Protein AF-E1NSP4-F1 (afdb_monomer)

InterPro domains:
  IPR004398 RNA methyltransferase, RsmD [PTHR43542] (5-47)
  IPR029063 S-adenosyl-L-methionine-dependent methyltransferase superfamily [G3DSA:3.40.50.150] (1-49)
  IPR029063 S-adenosyl-L-methionine-dependent methyltransferase superfamily [SSF53335] (2-47)

Foldseek 3Di:
DDAADQEDEEEAEQCQQVVVQVVNVVRHYPGYDYDHPDVVSVVNVVVVVD

Mean predicted aligned error: 3.5 Å

Organism: NCBI:txid879297

pLDDT: mean 92.03, std 9.9, range [44.59, 97.69]

Nearest PDB structures (foldseek):
  2esr-assembly1_B  TM=9.070E-01  e=4.116E-03  Streptococcus pyogenes MGAS10394
  5je3-assembly2_B  TM=9.389E-01  e=1.614E-02  Burkholderia glumae
  5jdz-assembly1_B  TM=9.284E-01  e=1.850E-02  Burkholderia glumae
  5je6-assembly1_A  TM=9.143E-01  e=1.342E-01  Burkholderia glumae
  3grz-assembly1_A  TM=9.048E-01  e=1.253E-01  Lactobacillus delbrueckii subsp. bulgaricus ATCC BAA-365

Secondary structure (DSSP, 8-state):
-PPPPSS-EEEEET-TT-HHHHHHHHTT-SEEEEE-S-HHHHHHHHHHH-

Sequence (50 aa):
MGQFFNGGRVLDLYAGSGALGLEAVSRGYDSAVFVDINYAACEIIKKIFY

Structure (mmCIF, N/CA/C/O backbone):
data_AF-E1NSP4-F1
#
_entry.id   AF-E1NSP4-F1
#
loop_
_atom_site.group_PDB
_atom_site.id
_atom_site.type_symbol
_atom_site.label_atom_id
_atom_site.label_alt_id
_atom_site.label_comp_id
_atom_site.label_asym_id
_atom_site.label_entity_id
_atom_site.label_seq_id
_atom_site.pdbx_PDB_ins_code
_atom_site.Cartn_x
_atom_site.Cartn_y
_atom_site.Cartn_z
_atom_site.occupancy
_atom_site.B_iso_or_equiv
_atom_site.auth_seq_id
_atom_site.auth_comp_id
_atom_site.auth_asym_id
_atom_site.auth_atom_id
_atom_site.pdbx_PDB_model_num
ATOM 1 N N . MET A 1 1 ? -7.962 21.779 -7.873 1.00 44.59 1 MET A N 1
ATOM 2 C CA . MET A 1 1 ? -9.138 21.265 -7.143 1.00 44.59 1 MET A CA 1
ATOM 3 C C . MET A 1 1 ? -9.174 19.762 -7.327 1.00 44.59 1 MET A C 1
ATOM 5 O O . MET A 1 1 ? -9.247 19.318 -8.463 1.00 44.59 1 MET A O 1
ATOM 9 N N . GLY A 1 2 ? -8.976 18.990 -6.258 1.00 66.44 2 GLY A N 1
ATOM 10 C CA . GLY A 1 2 ? -9.009 17.529 -6.325 1.00 66.44 2 GLY A CA 1
ATOM 11 C C . GLY A 1 2 ? -10.447 17.030 -6.296 1.00 66.44 2 GLY A C 1
ATOM 12 O O . GLY A 1 2 ? -11.203 17.436 -5.420 1.00 66.44 2 GLY A O 1
ATOM 13 N N . GLN A 1 3 ? -10.826 16.190 -7.256 1.00 82.31 3 GLN A N 1
ATOM 14 C CA . GLN A 1 3 ? -12.127 15.531 -7.252 1.00 82.31 3 GLN A CA 1
ATOM 15 C C . GLN A 1 3 ? -12.148 14.482 -6.133 1.00 82.31 3 GLN A C 1
ATOM 17 O O . GLN A 1 3 ? -11.221 13.677 -6.030 1.00 82.31 3 GLN A O 1
ATOM 22 N N . PHE A 1 4 ? -13.179 14.530 -5.292 1.00 86.00 4 PHE A N 1
ATOM 23 C CA . PHE A 1 4 ? -13.489 13.459 -4.350 1.00 86.00 4 PHE A CA 1
ATOM 24 C C . PHE A 1 4 ? -14.318 12.391 -5.064 1.00 86.00 4 PHE A C 1
ATOM 26 O O . PHE A 1 4 ? -15.164 12.701 -5.908 1.00 86.00 4 PHE A O 1
ATOM 33 N N . PHE A 1 5 ? -14.047 11.139 -4.731 1.00 90.19 5 PHE A N 1
ATOM 34 C CA . PHE A 1 5 ? -14.709 9.955 -5.255 1.00 90.19 5 PHE A CA 1
ATOM 35 C C . PHE A 1 5 ? -15.721 9.439 -4.226 1.00 90.19 5 PHE A C 1
ATOM 37 O O . PHE A 1 5 ? -15.597 9.705 -3.032 1.00 90.19 5 PHE A O 1
ATOM 44 N N . ASN A 1 6 ? -16.748 8.730 -4.697 1.00 90.88 6 ASN A N 1
ATOM 45 C CA . ASN A 1 6 ? -17.789 8.148 -3.849 1.00 90.88 6 ASN A CA 1
ATOM 46 C C . ASN A 1 6 ? -17.632 6.623 -3.808 1.00 90.88 6 ASN A C 1
ATOM 48 O O . ASN A 1 6 ? -18.429 5.895 -4.403 1.00 90.88 6 ASN A O 1
ATOM 52 N N . GLY A 1 7 ? -16.557 6.166 -3.171 1.00 93.19 7 GLY A N 1
ATOM 53 C CA . GLY A 1 7 ? -16.159 4.765 -3.107 1.00 93.19 7 GLY A CA 1
ATOM 54 C C . GLY A 1 7 ? -15.356 4.300 -4.322 1.00 93.19 7 GLY A C 1
ATOM 55 O O . GLY A 1 7 ? -14.986 5.073 -5.211 1.00 93.19 7 GLY A O 1
ATOM 56 N N . GLY A 1 8 ? -15.081 2.999 -4.355 1.00 95.69 8 GLY A N 1
ATOM 57 C CA . GLY A 1 8 ? -14.323 2.329 -5.405 1.00 95.69 8 GLY A CA 1
ATOM 58 C C . GLY A 1 8 ? -13.072 1.624 -4.890 1.00 95.69 8 GLY A C 1
ATOM 59 O O . GLY A 1 8 ? -12.693 1.707 -3.722 1.00 95.69 8 GLY A O 1
ATOM 60 N N . ARG A 1 9 ? -12.407 0.907 -5.797 1.00 97.00 9 ARG A N 1
ATOM 61 C CA . ARG A 1 9 ? -11.174 0.166 -5.510 1.00 97.00 9 ARG A CA 1
ATOM 62 C C . ARG A 1 9 ? -10.075 0.650 -6.437 1.00 97.00 9 ARG A C 1
ATOM 64 O O . ARG A 1 9 ? -10.299 0.748 -7.642 1.00 97.00 9 ARG A O 1
ATOM 71 N N . VAL A 1 10 ? -8.903 0.928 -5.880 1.00 96.12 10 VAL A N 1
ATOM 72 C CA . VAL A 1 10 ? -7.715 1.297 -6.654 1.00 96.12 10 VAL A CA 1
ATOM 73 C C . VAL A 1 10 ? -6.712 0.145 -6.661 1.00 96.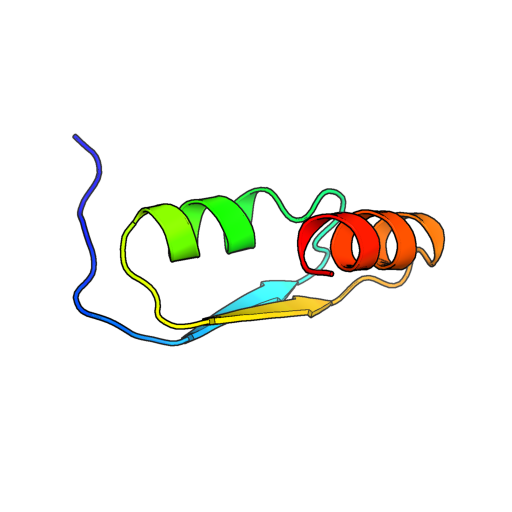12 10 VAL A C 1
ATOM 75 O O . VAL A 1 10 ? -6.548 -0.564 -5.666 1.00 96.12 10 VAL A O 1
ATOM 78 N N . LEU A 1 11 ? -6.051 -0.045 -7.800 1.00 97.25 11 LEU A N 1
ATOM 79 C CA . LEU A 1 11 ? -4.912 -0.939 -7.960 1.00 97.25 11 LEU A CA 1
ATOM 80 C C . LEU A 1 11 ? -3.680 -0.082 -8.256 1.00 97.25 11 LEU A C 1
ATOM 82 O O . LEU A 1 11 ? -3.617 0.564 -9.300 1.00 97.25 11 LEU A O 1
ATOM 86 N N . ASP A 1 12 ? -2.731 -0.082 -7.328 1.00 96.75 12 ASP A N 1
ATOM 87 C CA . ASP A 1 12 ? -1.473 0.654 -7.413 1.00 96.75 12 ASP A CA 1
ATOM 88 C C . ASP A 1 12 ? -0.349 -0.320 -7.803 1.00 96.75 12 ASP A C 1
ATOM 90 O O . ASP A 1 12 ? 0.095 -1.146 -6.999 1.00 96.75 12 ASP A O 1
ATOM 94 N N . LEU A 1 13 ? 0.039 -0.289 -9.081 1.00 97.12 13 LEU A N 1
ATOM 95 C CA . LEU A 1 13 ? 1.092 -1.137 -9.640 1.00 97.12 13 LEU A CA 1
ATOM 96 C C . LEU A 1 13 ? 2.439 -0.423 -9.553 1.00 97.12 13 LEU A C 1
ATOM 98 O O . LEU A 1 13 ? 2.523 0.755 -9.885 1.00 97.12 13 LEU A O 1
ATOM 102 N N . TYR A 1 14 ? 3.493 -1.165 -9.206 1.00 96.06 14 TYR A N 1
ATOM 103 C CA . TYR A 1 14 ? 4.811 -0.596 -8.893 1.00 96.06 14 TYR A CA 1
ATOM 104 C C . TYR A 1 14 ? 4.705 0.429 -7.7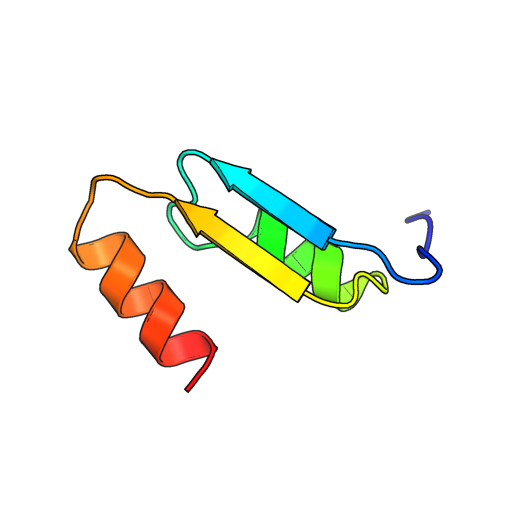56 1.00 96.06 14 TYR A C 1
ATOM 106 O O . TYR A 1 14 ? 5.187 1.557 -7.861 1.00 96.06 14 TYR A O 1
ATOM 114 N N . ALA A 1 15 ? 4.005 0.025 -6.693 1.00 96.06 15 ALA A N 1
ATOM 115 C CA . ALA A 1 15 ? 3.509 0.911 -5.649 1.00 96.06 15 ALA A CA 1
ATOM 116 C C . ALA A 1 15 ? 4.600 1.750 -4.960 1.00 96.06 15 ALA A C 1
ATOM 118 O O . ALA A 1 15 ? 4.320 2.853 -4.489 1.00 96.06 15 ALA A O 1
ATOM 119 N N . GLY A 1 16 ? 5.838 1.259 -4.867 1.00 95.62 16 GLY A N 1
ATOM 120 C CA . GLY A 1 16 ? 6.939 1.949 -4.206 1.00 95.62 16 GLY A CA 1
ATOM 121 C C . GLY A 1 16 ? 6.592 2.310 -2.759 1.00 95.62 16 GLY A C 1
ATOM 122 O O . GLY A 1 16 ? 6.511 1.449 -1.890 1.00 95.62 16 GLY A O 1
ATOM 123 N N . SER A 1 17 ? 6.383 3.596 -2.478 1.00 93.00 17 SER A N 1
ATOM 124 C CA . SER A 1 17 ? 5.963 4.067 -1.149 1.00 93.00 17 SER A CA 1
ATOM 125 C C . SER A 1 17 ? 4.460 3.922 -0.867 1.00 93.00 17 SER A C 1
ATOM 127 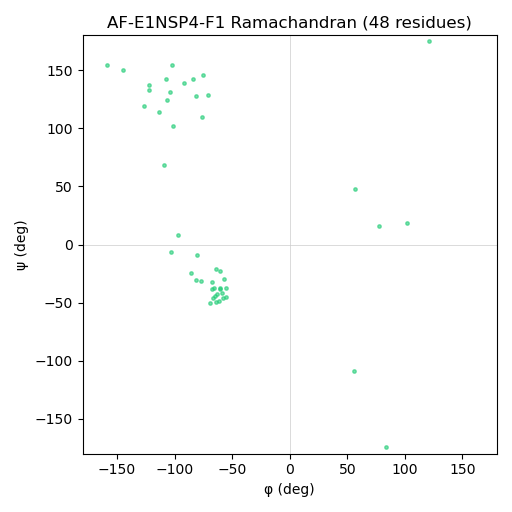O O . SER A 1 17 ? 4.036 4.163 0.261 1.00 93.00 17 SER A O 1
ATOM 129 N N . GLY A 1 18 ? 3.652 3.570 -1.870 1.00 94.69 18 GLY A N 1
ATOM 130 C CA . GLY A 1 18 ? 2.191 3.484 -1.787 1.00 94.69 18 GLY A CA 1
ATOM 131 C C . GLY A 1 18 ? 1.475 4.838 -1.841 1.00 94.69 18 GLY A C 1
ATOM 132 O O . GLY A 1 18 ? 0.304 4.930 -1.474 1.00 94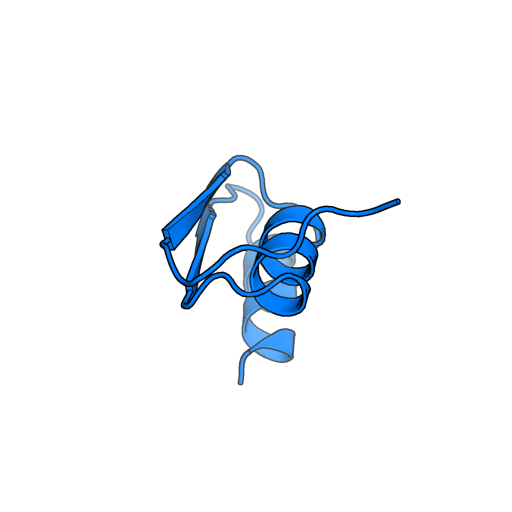.69 18 GLY A O 1
ATOM 133 N N . ALA A 1 19 ? 2.158 5.906 -2.272 1.00 94.94 19 ALA A N 1
ATOM 134 C CA . ALA A 1 19 ? 1.610 7.264 -2.250 1.00 94.94 19 ALA A CA 1
ATOM 135 C C . ALA A 1 19 ? 0.331 7.419 -3.091 1.00 94.94 19 ALA A C 1
ATOM 137 O O . ALA A 1 19 ? -0.587 8.119 -2.671 1.00 94.94 19 ALA A O 1
ATOM 138 N N . LEU A 1 20 ? 0.245 6.758 -4.252 1.00 94.75 20 LEU A N 1
ATOM 139 C CA . LEU A 1 20 ? -0.928 6.852 -5.123 1.00 94.75 20 LEU A CA 1
ATOM 140 C C . LEU A 1 20 ? -2.139 6.163 -4.497 1.00 94.75 20 LEU A C 1
ATOM 142 O O . LEU A 1 20 ? -3.203 6.774 -4.408 1.00 94.75 20 LEU A O 1
ATOM 146 N N . GLY A 1 21 ? -1.990 4.918 -4.036 1.00 95.12 21 GLY A N 1
ATOM 147 C CA . GLY A 1 21 ? -3.081 4.208 -3.370 1.00 95.12 21 GLY A CA 1
ATOM 148 C C . GLY A 1 21 ? -3.552 4.918 -2.098 1.00 95.12 21 GLY A C 1
ATOM 149 O O . GLY A 1 21 ? -4.756 5.002 -1.856 1.00 95.12 21 GLY A O 1
ATOM 150 N N . LEU A 1 22 ? -2.629 5.503 -1.326 1.00 94.50 22 LEU A N 1
ATOM 151 C CA . LEU A 1 22 ? -2.966 6.292 -0.140 1.00 94.50 22 LEU A CA 1
ATOM 152 C C . LEU A 1 22 ? -3.742 7.567 -0.497 1.00 94.50 22 LEU A C 1
ATOM 154 O O . LEU A 1 22 ? -4.750 7.876 0.137 1.00 94.50 22 LEU A O 1
ATOM 158 N N . GLU A 1 23 ? -3.311 8.280 -1.537 1.00 94.50 23 GLU A N 1
ATOM 159 C CA . GLU A 1 23 ? -3.989 9.487 -2.010 1.00 94.50 23 GLU A CA 1
ATOM 160 C C . GLU A 1 23 ? -5.368 9.180 -2.614 1.00 94.50 23 GLU A C 1
ATOM 162 O O . GLU A 1 23 ? -6.297 9.975 -2.508 1.00 94.50 23 GLU A O 1
ATOM 167 N N . ALA A 1 24 ? -5.542 8.013 -3.232 1.00 95.06 24 ALA A N 1
ATOM 168 C CA . ALA A 1 24 ? -6.847 7.577 -3.710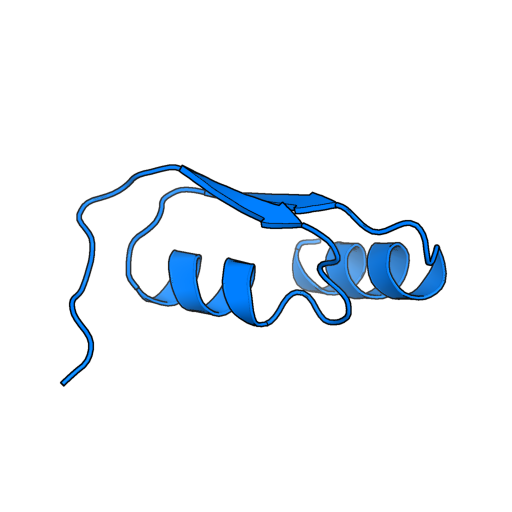 1.00 95.06 24 ALA A CA 1
ATOM 169 C C . ALA A 1 24 ? -7.812 7.314 -2.542 1.00 95.06 24 ALA A C 1
ATOM 171 O O . ALA A 1 24 ? -8.946 7.795 -2.562 1.00 95.06 24 ALA A O 1
ATOM 172 N N . VAL A 1 25 ? -7.362 6.610 -1.497 1.00 94.31 25 VAL A N 1
ATOM 173 C CA . VAL A 1 25 ? -8.177 6.368 -0.293 1.00 94.31 25 VAL A CA 1
ATOM 174 C C . VAL A 1 25 ? -8.512 7.682 0.418 1.00 94.31 25 VAL A C 1
ATOM 176 O O . VAL A 1 25 ? -9.671 7.905 0.764 1.00 94.31 25 VAL A O 1
ATOM 179 N N . SER A 1 26 ? -7.553 8.606 0.554 1.00 93.38 26 SER A N 1
ATOM 180 C CA . SER A 1 26 ? -7.799 9.928 1.161 1.00 93.38 26 SER A CA 1
ATOM 181 C C . SER A 1 26 ? -8.847 10.753 0.399 1.00 93.38 26 SER A C 1
ATOM 183 O O . SER A 1 26 ? -9.501 11.626 0.973 1.00 93.38 26 SER A O 1
ATOM 185 N N . ARG A 1 27 ? -9.053 10.444 -0.887 1.00 94.88 27 ARG A N 1
ATOM 186 C CA . ARG A 1 27 ? -10.032 11.083 -1.776 1.00 94.88 27 ARG A CA 1
ATOM 187 C C . ARG A 1 27 ? -11.349 10.328 -1.899 1.00 94.88 27 ARG A C 1
ATOM 189 O O . ARG A 1 27 ? -12.171 10.729 -2.719 1.00 94.88 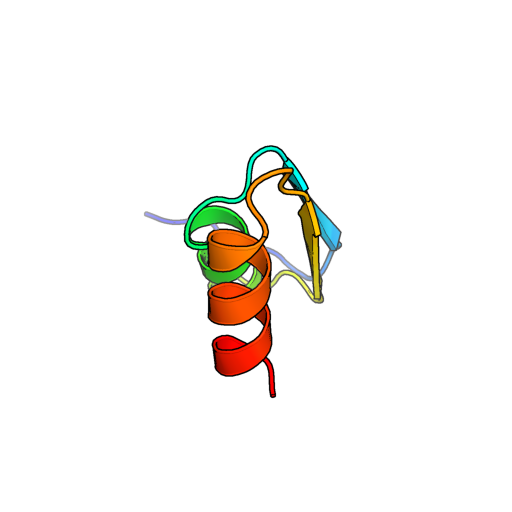27 ARG A O 1
ATOM 196 N N . GLY A 1 28 ? -11.576 9.290 -1.101 1.00 94.94 28 GLY A N 1
ATOM 197 C CA . GLY A 1 28 ? -12.869 8.610 -1.018 1.00 94.94 28 GLY A CA 1
ATOM 198 C C . GLY A 1 28 ? -12.965 7.293 -1.782 1.00 94.94 28 GLY A C 1
ATOM 199 O O . GLY A 1 28 ? -14.076 6.844 -2.036 1.00 94.94 28 GLY A O 1
ATOM 200 N N . TYR A 1 29 ? -11.845 6.661 -2.146 1.00 96.81 29 TYR A N 1
ATOM 201 C CA . TYR A 1 29 ? -11.854 5.232 -2.490 1.00 96.81 29 TYR A CA 1
ATOM 202 C C . TYR A 1 29 ? -11.974 4.374 -1.222 1.00 96.81 29 TYR A C 1
ATOM 204 O O . TYR A 1 29 ? -11.396 4.705 -0.189 1.00 96.81 29 TYR A O 1
ATOM 212 N N . ASP A 1 30 ? -12.663 3.234 -1.314 1.00 96.38 30 ASP A N 1
ATOM 213 C CA . ASP A 1 30 ? -12.912 2.339 -0.173 1.00 96.38 30 ASP A CA 1
ATOM 214 C C . ASP A 1 30 ? -11.684 1.498 0.194 1.00 96.38 30 ASP A C 1
ATOM 216 O O . ASP A 1 30 ? -11.504 1.092 1.340 1.00 96.38 30 ASP A O 1
ATOM 220 N N . SER A 1 31 ? -10.857 1.159 -0.800 1.00 95.50 31 SER A N 1
ATOM 221 C CA . SER A 1 31 ? -9.674 0.319 -0.600 1.00 95.50 31 SER A CA 1
ATOM 222 C C . SER A 1 31 ? -8.643 0.485 -1.711 1.00 95.50 31 SER A C 1
ATOM 224 O O . SER A 1 31 ? -8.979 0.787 -2.861 1.00 95.50 31 SER A O 1
ATOM 226 N N . ALA A 1 32 ? -7.387 0.208 -1.361 1.00 96.25 32 ALA A N 1
ATOM 227 C CA . ALA A 1 32 ? -6.261 0.147 -2.279 1.00 96.25 32 ALA A CA 1
ATOM 228 C C . ALA A 1 32 ? -5.587 -1.229 -2.224 1.00 96.25 32 ALA A C 1
ATOM 230 O O . ALA A 1 32 ? -5.377 -1.786 -1.147 1.00 96.25 32 ALA A O 1
ATOM 231 N N . VAL A 1 33 ? -5.242 -1.769 -3.392 1.00 97.00 33 VAL A N 1
ATOM 232 C CA . VAL A 1 33 ? -4.366 -2.937 -3.534 1.00 97.00 33 VAL A CA 1
ATOM 233 C C . VAL A 1 33 ? -3.018 -2.453 -4.043 1.00 97.00 33 VAL A C 1
ATOM 235 O O . VAL A 1 33 ? -2.953 -1.829 -5.099 1.00 97.00 33 VAL A O 1
ATOM 238 N N . PHE A 1 34 ? -1.953 -2.770 -3.311 1.00 97.31 34 PHE A N 1
ATOM 239 C CA . PHE A 1 34 ? -0.586 -2.387 -3.650 1.00 97.31 34 PHE A CA 1
ATOM 240 C C . PHE A 1 34 ? 0.180 -3.585 -4.205 1.00 97.31 34 PHE A C 1
ATOM 242 O O . PHE A 1 34 ? 0.168 -4.661 -3.603 1.00 97.31 34 PHE A O 1
ATOM 249 N N . VAL A 1 35 ? 0.857 -3.397 -5.337 1.00 97.12 35 VAL A N 1
ATOM 250 C CA . VAL A 1 35 ? 1.689 -4.425 -5.971 1.00 97.12 35 VAL A CA 1
ATOM 251 C C . VAL A 1 35 ? 3.082 -3.863 -6.214 1.00 97.12 35 VAL A C 1
ATOM 253 O O . VAL A 1 35 ? 3.247 -2.910 -6.972 1.00 97.12 35 VAL A O 1
ATOM 256 N N . ASP A 1 36 ? 4.092 -4.485 -5.611 1.00 97.62 36 ASP A N 1
ATOM 257 C CA . ASP A 1 36 ? 5.497 -4.174 -5.864 1.00 97.62 36 ASP A CA 1
ATOM 258 C C . ASP A 1 36 ? 6.358 -5.444 -5.799 1.00 97.62 36 ASP A C 1
ATOM 260 O O . ASP A 1 36 ? 6.036 -6.400 -5.091 1.00 97.62 36 ASP A O 1
ATOM 264 N N . ILE A 1 37 ? 7.453 -5.458 -6.560 1.00 97.69 37 ILE A N 1
ATOM 265 C CA . ILE A 1 37 ? 8.448 -6.539 -6.544 1.00 97.69 37 ILE A CA 1
ATOM 266 C C . ILE A 1 37 ? 9.496 -6.321 -5.447 1.00 97.69 37 ILE A C 1
ATOM 268 O O . ILE A 1 37 ? 10.123 -7.267 -4.969 1.00 97.69 37 ILE A O 1
ATOM 272 N N . ASN A 1 38 ? 9.697 -5.070 -5.035 1.00 97.56 38 ASN A N 1
ATOM 273 C CA . ASN A 1 38 ? 10.624 -4.712 -3.987 1.00 97.56 38 ASN A CA 1
ATOM 274 C C . ASN A 1 38 ? 10.018 -5.058 -2.624 1.00 97.56 38 ASN A C 1
ATOM 276 O O . ASN A 1 38 ? 9.108 -4.399 -2.125 1.00 97.56 38 ASN A O 1
ATOM 280 N N . TYR A 1 39 ? 10.583 -6.076 -1.981 1.00 96.62 39 TYR A N 1
ATOM 281 C CA . TYR A 1 39 ? 10.144 -6.515 -0.661 1.00 96.62 39 TYR A CA 1
ATOM 282 C C . TYR A 1 39 ? 10.160 -5.386 0.384 1.00 96.62 39 TYR A C 1
ATOM 284 O O . TYR A 1 39 ? 9.245 -5.293 1.197 1.00 96.62 39 TYR A O 1
ATOM 292 N N . ALA A 1 40 ? 11.149 -4.486 0.344 1.00 96.38 40 ALA A N 1
ATOM 293 C CA . ALA A 1 40 ? 11.229 -3.374 1.291 1.00 96.38 40 ALA A CA 1
ATOM 294 C C . ALA A 1 40 ? 10.067 -2.380 1.122 1.00 96.38 40 ALA A C 1
ATOM 296 O O . ALA A 1 40 ? 9.541 -1.889 2.119 1.00 96.38 40 ALA A O 1
ATOM 297 N N . ALA A 1 41 ? 9.636 -2.128 -0.120 1.00 95.81 41 ALA A N 1
ATOM 298 C CA . ALA A 1 41 ? 8.449 -1.325 -0.413 1.00 95.81 41 ALA A CA 1
ATOM 299 C C . ALA A 1 41 ? 7.193 -1.973 0.190 1.00 95.81 41 ALA A C 1
ATOM 301 O O . ALA A 1 41 ? 6.458 -1.329 0.938 1.00 95.81 41 ALA A O 1
ATOM 302 N N . CYS A 1 42 ? 7.009 -3.276 -0.034 1.00 95.56 42 CYS A N 1
ATOM 303 C CA . CYS A 1 42 ? 5.898 -4.035 0.542 1.00 95.56 42 CYS A CA 1
ATOM 304 C C . CYS A 1 42 ? 5.884 -3.992 2.079 1.00 95.56 42 CYS A C 1
ATOM 306 O O . CYS A 1 42 ? 4.822 -3.825 2.674 1.00 95.56 42 CYS A O 1
ATOM 308 N N . GLU A 1 43 ? 7.037 -4.116 2.737 1.00 95.75 43 GLU A N 1
ATOM 309 C CA . GLU A 1 43 ? 7.126 -4.043 4.202 1.00 95.75 43 GLU A CA 1
ATOM 310 C C . GLU A 1 43 ? 6.805 -2.649 4.746 1.00 95.75 43 GLU A C 1
ATOM 312 O O . GLU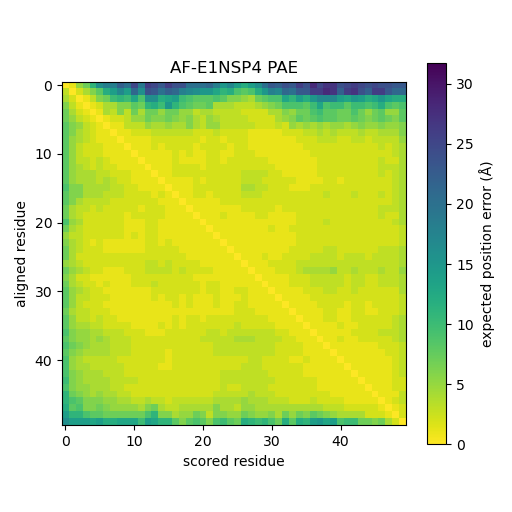 A 1 43 ? 6.158 -2.531 5.787 1.00 95.75 43 GLU A O 1
ATOM 317 N N . ILE A 1 44 ? 7.231 -1.589 4.053 1.00 93.75 44 ILE A N 1
ATOM 318 C CA . ILE A 1 44 ? 6.877 -0.214 4.423 1.00 93.75 44 ILE A CA 1
ATOM 319 C C . ILE A 1 44 ? 5.368 -0.014 4.298 1.00 93.75 44 ILE A C 1
ATOM 321 O O . ILE A 1 44 ? 4.743 0.439 5.253 1.00 93.75 44 ILE A O 1
ATOM 325 N N . ILE A 1 45 ? 4.780 -0.399 3.162 1.00 93.94 45 ILE A N 1
ATOM 326 C CA . ILE A 1 45 ? 3.338 -0.277 2.928 1.00 93.94 45 ILE A CA 1
ATOM 327 C C . ILE A 1 45 ? 2.564 -1.043 4.005 1.00 93.94 45 ILE A C 1
ATOM 329 O O . ILE A 1 45 ? 1.663 -0.480 4.615 1.00 93.94 45 ILE A O 1
ATOM 333 N N . LYS A 1 46 ? 2.950 -2.282 4.337 1.00 92.31 46 LYS A N 1
ATOM 334 C CA . LYS A 1 46 ? 2.304 -3.032 5.428 1.00 92.31 46 LYS A CA 1
ATOM 335 C C . LYS A 1 46 ? 2.325 -2.265 6.752 1.00 92.31 46 LYS A C 1
ATOM 337 O O . LYS A 1 46 ? 1.289 -2.169 7.390 1.00 92.31 46 LYS A O 1
ATOM 342 N N . LYS A 1 47 ? 3.453 -1.669 7.149 1.00 92.31 47 LYS A N 1
ATOM 343 C CA . LYS A 1 47 ? 3.550 -0.887 8.400 1.00 92.31 47 LYS A CA 1
ATOM 344 C C . LYS A 1 47 ? 2.674 0.367 8.432 1.00 92.31 47 LYS A C 1
ATOM 346 O O . LYS A 1 47 ? 2.447 0.900 9.506 1.00 92.31 47 LYS A O 1
ATOM 351 N N . ILE A 1 48 ? 2.257 0.879 7.276 1.00 86.44 48 ILE A N 1
ATOM 352 C CA . ILE A 1 48 ? 1.367 2.043 7.188 1.00 86.44 48 ILE A CA 1
A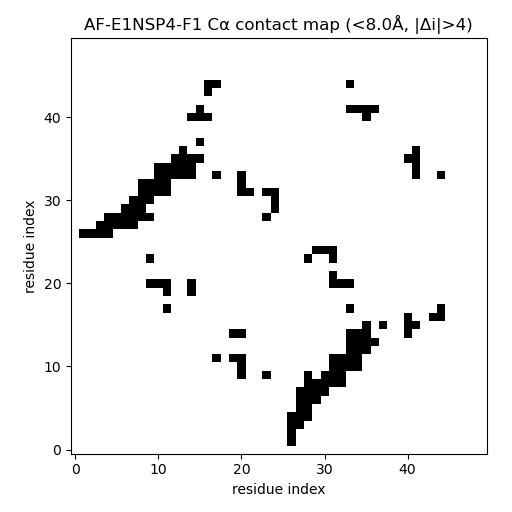TOM 353 C C . ILE A 1 48 ? -0.097 1.626 7.404 1.00 86.44 48 ILE A C 1
ATOM 355 O O . ILE A 1 48 ? -0.886 2.417 7.914 1.00 86.44 48 ILE A O 1
ATOM 359 N N . PHE A 1 49 ? -0.457 0.399 7.016 1.00 78.38 49 PHE A N 1
ATOM 360 C CA . PHE A 1 49 ? -1.834 -0.109 7.045 1.00 78.38 49 PHE A CA 1
ATOM 361 C C . PHE A 1 49 ? -2.143 -1.066 8.216 1.00 78.38 49 PHE A C 1
ATOM 363 O O . PHE A 1 49 ? -3.305 -1.438 8.378 1.00 78.38 49 PHE A O 1
ATOM 370 N N . TYR A 1 50 ? -1.141 -1.454 9.014 1.00 59.53 50 TYR A N 1
ATOM 371 C CA . TYR A 1 50 ? -1.275 -2.191 10.283 1.00 59.53 50 TYR A CA 1
ATOM 372 C C . TYR A 1 50 ? -0.983 -1.275 11.470 1.00 59.53 50 TYR A C 1
ATOM 374 O O . TYR A 1 50 ? -1.713 -1.388 12.479 1.00 59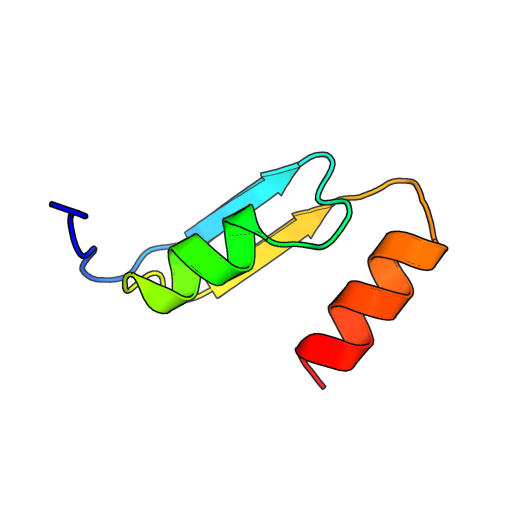.53 50 TYR A O 1
#

Solvent-accessible surface area (backbone atoms only — not comparable to full-atom values): 2964 Å² total; per-residue (Å²): 134,84,80,72,47,90,47,53,77,45,78,26,73,71,27,54,81,36,60,65,35,51,52,44,38,77,30,31,27,74,43,59,46,78,39,60,88,51,63,68,34,52,53,52,43,48,66,75,78,108

Radius of gyration: 11.04 Å; Cα contacts (8 Å, |Δi|>4): 76; chains: 1; bounding box: 29×28×20 Å